Protein AF-H3BZV1-F1 (afdb_monomer_lite)

Secondary structure (DSSP, 8-state):
-HHHHTPPP-THHHHHHHHHHHHHHHHTS-S---SSHHHHHHHHHHHH-PPPS--

InterPro domains:
  IPR000719 Protein kinase domain [PS50011] (1-55)
  IPR011009 Protein kinase-like domain superfamily [SSF56112] (1-53)
  IPR050494 Serine/threonine and dual-specificity kinase [PTHR24058] (1-54)

Foldseek 3Di:
DCVLVVHDDDCVVVVVVVVQVVCCVVVVHGQADAPDSVSSVVSCCVVPNDDDPPD

Structure (mmCIF, N/CA/C/O backbone):
data_AF-H3BZV1-F1
#
_entry.id   AF-H3BZV1-F1
#
loop_
_atom_site.group_PDB
_atom_site.id
_atom_site.type_symbol
_atom_site.label_atom_id
_atom_site.label_alt_id
_atom_site.label_comp_id
_atom_site.label_asym_id
_atom_site.label_entity_id
_atom_site.label_seq_id
_atom_site.pdbx_PDB_ins_code
_atom_site.Cartn_x
_atom_site.Cartn_y
_atom_site.Cartn_z
_atom_site.occupancy
_atom_site.B_iso_or_equiv
_atom_site.auth_seq_id
_atom_site.auth_comp_id
_atom_site.auth_asym_id
_atom_site.auth_atom_id
_atom_site.pdbx_PDB_model_num
ATOM 1 N N . PRO A 1 1 ? -5.112 0.325 2.006 1.00 89.94 1 PRO A N 1
ATOM 2 C CA . PRO A 1 1 ? -5.306 1.810 2.031 1.00 89.94 1 PRO A CA 1
ATOM 3 C C . PRO A 1 1 ? -5.846 2.339 3.373 1.00 89.94 1 PRO A C 1
ATOM 5 O O . PRO A 1 1 ? -5.683 3.511 3.681 1.00 89.94 1 PRO A O 1
ATOM 8 N N . GLU A 1 2 ? -6.471 1.470 4.163 1.00 92.19 2 GLU A N 1
ATOM 9 C CA . GLU A 1 2 ? -7.066 1.675 5.484 1.00 92.19 2 GLU A CA 1
ATOM 10 C C . GLU A 1 2 ? -6.129 2.407 6.450 1.00 92.19 2 GLU A C 1
ATOM 12 O O . GLU A 1 2 ? -6.572 3.311 7.149 1.00 92.19 2 GLU A O 1
ATOM 17 N N . VAL A 1 3 ? -4.828 2.092 6.419 1.00 92.88 3 VAL A N 1
ATOM 18 C CA . VAL A 1 3 ? -3.797 2.771 7.223 1.00 92.88 3 VAL A CA 1
ATOM 19 C C . VAL A 1 3 ? -3.722 4.268 6.902 1.00 92.88 3 VAL A C 1
ATOM 21 O O . VAL A 1 3 ? -3.754 5.085 7.815 1.00 92.88 3 VAL A O 1
ATOM 24 N N . LEU A 1 4 ? -3.688 4.637 5.615 1.00 91.88 4 LEU A N 1
ATOM 25 C CA . LEU A 1 4 ? -3.640 6.038 5.163 1.00 91.88 4 LEU A CA 1
ATOM 26 C C . LEU A 1 4 ? -4.936 6.797 5.482 1.00 91.88 4 LEU A C 1
ATOM 28 O O . LEU A 1 4 ? -4.937 8.018 5.567 1.00 91.88 4 LEU A O 1
ATOM 32 N N . LEU A 1 5 ? -6.046 6.070 5.632 1.00 91.31 5 LEU A N 1
ATOM 33 C CA . LEU A 1 5 ? -7.367 6.622 5.928 1.00 91.31 5 LEU A CA 1
ATOM 34 C C . LEU A 1 5 ? -7.704 6.606 7.429 1.00 91.31 5 LEU A C 1
ATOM 36 O O . LEU A 1 5 ? -8.765 7.096 7.809 1.00 91.31 5 LEU A O 1
ATOM 40 N N . GLY A 1 6 ? -6.844 6.035 8.280 1.00 92.00 6 GLY A N 1
ATOM 41 C CA . GLY A 1 6 ? -7.108 5.878 9.714 1.00 92.00 6 GLY A CA 1
ATOM 42 C C . GLY A 1 6 ? -8.294 4.958 10.037 1.00 92.00 6 GLY A C 1
ATOM 43 O O . GLY A 1 6 ? -8.943 5.134 11.067 1.00 92.00 6 GLY A O 1
ATOM 44 N N . LEU A 1 7 ? -8.609 4.004 9.156 1.00 91.56 7 LEU A N 1
ATOM 45 C CA . LEU A 1 7 ? -9.709 3.052 9.338 1.00 91.56 7 LEU A CA 1
ATOM 46 C C . LEU A 1 7 ? -9.298 1.875 10.242 1.00 91.56 7 LEU A C 1
ATOM 48 O O . LEU A 1 7 ? -8.103 1.611 10.401 1.00 91.56 7 LEU A O 1
ATOM 52 N N . PRO A 1 8 ? -10.267 1.136 10.823 1.00 94.12 8 PRO A N 1
ATOM 53 C CA . PRO A 1 8 ? -9.974 -0.055 11.611 1.00 94.12 8 PRO A CA 1
ATOM 54 C C . PRO A 1 8 ? -9.122 -1.059 10.834 1.00 94.12 8 PRO A C 1
ATOM 56 O O . PRO A 1 8 ? -9.439 -1.428 9.702 1.00 94.12 8 PRO A O 1
ATOM 59 N N . LEU A 1 9 ? -8.037 -1.503 11.462 1.00 94.25 9 LEU A N 1
ATOM 60 C CA . LEU A 1 9 ? -7.117 -2.460 10.866 1.00 94.25 9 LEU A CA 1
ATOM 61 C C . LEU A 1 9 ? -7.595 -3.885 11.145 1.00 94.25 9 LEU A C 1
ATOM 63 O O . LEU A 1 9 ? -8.034 -4.205 12.249 1.00 94.25 9 LEU A O 1
ATOM 67 N N . THR A 1 10 ? -7.484 -4.731 10.130 1.00 95.50 10 THR A N 1
ATOM 68 C CA . THR A 1 10 ? -7.774 -6.169 10.181 1.00 95.50 10 THR A CA 1
ATOM 69 C C . THR A 1 10 ? -6.632 -6.921 9.505 1.00 95.50 10 THR A C 1
ATOM 71 O O . THR A 1 10 ? -5.745 -6.302 8.917 1.00 95.50 10 THR A O 1
ATOM 74 N N . GLU A 1 11 ? -6.672 -8.249 9.502 1.00 96.06 11 GLU A N 1
ATOM 75 C CA . GLU A 1 11 ? -5.711 -9.100 8.789 1.00 96.06 11 GLU A CA 1
ATOM 76 C C . GLU A 1 11 ? -5.683 -8.825 7.268 1.00 96.06 11 GLU A C 1
ATOM 78 O O . GLU A 1 11 ? -4.742 -9.203 6.570 1.00 96.06 11 GLU A O 1
ATOM 83 N N . ALA A 1 12 ? -6.673 -8.102 6.726 1.00 95.19 12 ALA A N 1
ATOM 84 C CA . ALA A 1 12 ? -6.680 -7.656 5.333 1.00 95.19 12 ALA A CA 1
ATOM 85 C C . ALA A 1 12 ? -5.477 -6.759 4.971 1.00 95.19 12 ALA A C 1
ATOM 87 O O . ALA A 1 12 ? -5.095 -6.701 3.798 1.00 95.19 12 ALA A O 1
ATOM 88 N N . ILE A 1 13 ? -4.840 -6.103 5.951 1.00 95.81 13 ILE A N 1
ATOM 89 C CA . ILE A 1 13 ? -3.635 -5.292 5.707 1.00 95.81 13 ILE A CA 1
ATOM 90 C C . ILE A 1 13 ? -2.452 -6.145 5.229 1.00 95.81 13 ILE A C 1
ATOM 92 O O . ILE A 1 13 ? -1.647 -5.688 4.411 1.00 95.81 13 ILE A O 1
ATOM 96 N N . ASP A 1 14 ? -2.366 -7.394 5.688 1.00 96.06 14 ASP A N 1
ATOM 97 C CA . ASP A 1 14 ? -1.298 -8.311 5.296 1.00 96.06 14 ASP A CA 1
ATOM 98 C C . ASP A 1 14 ? -1.491 -8.746 3.844 1.00 96.06 14 ASP A C 1
ATOM 100 O O . ASP A 1 14 ? -0.540 -8.770 3.063 1.00 96.06 14 ASP A O 1
ATOM 104 N N . MET A 1 15 ? -2.743 -8.983 3.440 1.00 97.38 15 MET A N 1
ATOM 105 C CA . MET A 1 15 ? -3.090 -9.292 2.051 1.00 97.38 15 MET A CA 1
ATOM 106 C C . MET A 1 15 ? -2.842 -8.103 1.116 1.00 97.38 15 MET A C 1
ATOM 108 O O . MET A 1 15 ? -2.351 -8.294 0.001 1.00 97.38 15 MET A O 1
ATOM 112 N N . TRP A 1 16 ? -3.105 -6.873 1.570 1.00 95.62 16 TRP A N 1
ATOM 113 C CA . TRP A 1 16 ? -2.739 -5.660 0.832 1.00 95.62 16 TRP A CA 1
ATOM 114 C C . TRP A 1 16 ? -1.221 -5.561 0.627 1.00 95.62 16 TRP A C 1
ATOM 116 O O . TRP A 1 16 ? -0.747 -5.322 -0.487 1.00 95.62 16 TRP A O 1
ATOM 126 N N . THR A 1 17 ? -0.450 -5.795 1.690 1.00 95.06 17 THR A N 1
ATOM 127 C CA . THR A 1 17 ? 1.018 -5.750 1.652 1.00 95.06 17 THR A CA 1
ATOM 128 C C . THR A 1 17 ? 1.581 -6.842 0.743 1.00 95.06 17 THR A C 1
ATOM 130 O O . THR A 1 17 ? 2.440 -6.560 -0.094 1.00 95.06 17 THR A O 1
ATOM 133 N N . LEU A 1 18 ? 1.044 -8.062 0.825 1.00 97.50 18 LEU A N 1
ATOM 134 C CA . LEU A 1 18 ? 1.391 -9.168 -0.066 1.00 97.50 18 LEU A CA 1
ATOM 135 C C . LEU A 1 18 ? 1.139 -8.803 -1.535 1.00 97.50 18 LEU A C 1
ATOM 137 O O . LEU A 1 18 ? 2.017 -9.012 -2.372 1.00 97.50 18 LEU A O 1
ATOM 141 N N . GLY A 1 19 ? -0.016 -8.211 -1.850 1.00 96.88 19 GLY A N 1
ATOM 142 C CA . GLY A 1 19 ? -0.335 -7.736 -3.199 1.00 96.88 19 GLY A CA 1
ATOM 143 C C . GLY A 1 19 ? 0.660 -6.689 -3.710 1.00 96.88 19 GLY A C 1
ATOM 144 O O . GLY A 1 19 ? 1.138 -6.792 -4.841 1.00 96.88 19 GLY A O 1
ATOM 145 N N . CYS A 1 20 ? 1.045 -5.730 -2.860 1.00 95.69 20 CYS A N 1
ATOM 146 C CA . CYS A 1 20 ? 2.064 -4.730 -3.189 1.00 95.69 20 CYS A CA 1
ATOM 147 C C . CYS A 1 20 ? 3.425 -5.366 -3.499 1.00 95.69 20 CYS A C 1
ATOM 149 O O . CYS A 1 20 ? 4.071 -4.988 -4.480 1.00 95.69 20 CYS A O 1
ATOM 151 N N . VAL A 1 21 ? 3.854 -6.343 -2.693 1.00 97.31 21 VAL A N 1
ATOM 152 C CA . VAL A 1 21 ? 5.118 -7.068 -2.894 1.00 97.31 21 VAL A CA 1
ATOM 153 C C . VAL A 1 21 ? 5.082 -7.863 -4.196 1.00 97.31 21 VAL A C 1
ATOM 155 O O . VAL A 1 21 ? 5.984 -7.720 -5.020 1.00 97.31 21 VAL A O 1
ATOM 158 N N . VAL A 1 22 ? 4.031 -8.656 -4.421 1.00 98.12 22 VAL A N 1
ATOM 159 C CA . VAL A 1 22 ? 3.883 -9.470 -5.638 1.00 98.12 22 VAL A CA 1
ATOM 160 C C . VAL A 1 22 ? 3.851 -8.589 -6.888 1.00 98.12 22 VAL A C 1
ATOM 162 O O . VAL A 1 22 ? 4.579 -8.863 -7.842 1.00 98.12 22 VAL A O 1
ATOM 165 N N . GLY A 1 23 ? 3.073 -7.502 -6.879 1.00 97.25 23 GLY A N 1
ATOM 166 C CA . GLY A 1 23 ? 3.016 -6.559 -7.997 1.00 97.25 23 GLY A CA 1
ATOM 167 C C . GLY A 1 23 ? 4.361 -5.881 -8.260 1.00 97.25 23 GLY A C 1
ATOM 168 O O . GLY A 1 23 ? 4.784 -5.779 -9.409 1.00 97.25 23 GLY A O 1
ATOM 169 N N . THR A 1 24 ? 5.080 -5.504 -7.202 1.00 97.44 24 THR A N 1
ATOM 170 C CA . THR A 1 24 ? 6.418 -4.903 -7.315 1.00 97.44 24 THR A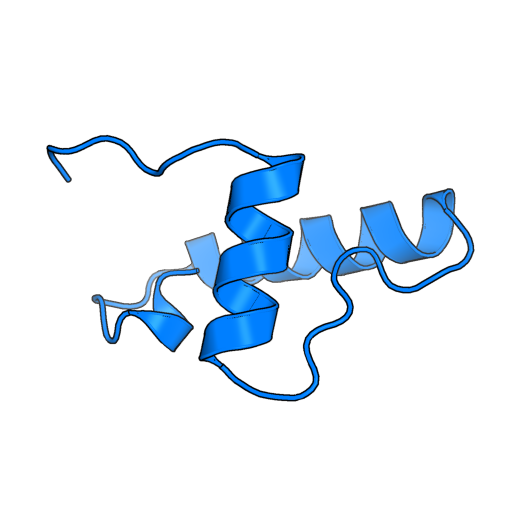 CA 1
ATOM 171 C C . THR A 1 24 ? 7.430 -5.874 -7.926 1.00 97.44 24 THR A C 1
ATOM 173 O O . THR A 1 24 ? 8.208 -5.499 -8.802 1.00 97.44 24 THR A O 1
ATOM 176 N N . LEU A 1 25 ? 7.404 -7.145 -7.511 1.00 97.88 25 LEU A N 1
ATOM 177 C CA . LEU A 1 25 ? 8.264 -8.187 -8.080 1.00 97.88 25 LEU A CA 1
ATOM 178 C C . LEU A 1 25 ? 7.948 -8.446 -9.556 1.00 97.88 25 LEU A C 1
ATOM 180 O O . LEU A 1 25 ? 8.869 -8.597 -10.358 1.00 97.88 25 LEU A O 1
ATOM 184 N N . PHE A 1 26 ? 6.663 -8.468 -9.916 1.00 97.31 26 PHE A N 1
ATOM 185 C CA . PHE A 1 26 ? 6.217 -8.675 -11.292 1.00 97.31 26 PHE A CA 1
ATOM 186 C C . PHE A 1 26 ? 6.632 -7.523 -12.218 1.00 97.31 26 PHE A C 1
ATOM 188 O O . PHE A 1 26 ? 7.167 -7.762 -13.298 1.00 97.31 26 PHE A O 1
ATOM 195 N N . LEU A 1 27 ? 6.433 -6.276 -11.782 1.00 95.88 27 LEU A N 1
ATOM 196 C CA . LEU A 1 27 ? 6.782 -5.076 -12.550 1.00 95.88 27 LEU A CA 1
ATOM 197 C C . LEU A 1 27 ? 8.286 -4.762 -12.525 1.00 95.88 27 LEU A C 1
ATOM 199 O O . LEU A 1 27 ? 8.767 -4.005 -13.364 1.00 95.88 27 LEU A O 1
ATOM 203 N N . ARG A 1 28 ? 9.031 -5.352 -11.577 1.00 96.06 28 ARG A N 1
ATOM 204 C CA . ARG A 1 28 ? 10.434 -5.026 -11.255 1.00 96.06 28 ARG A CA 1
ATOM 205 C C . ARG A 1 28 ? 10.638 -3.561 -10.848 1.00 96.06 28 ARG A C 1
ATOM 207 O O . ARG A 1 28 ? 11.739 -3.026 -10.959 1.00 96.06 28 ARG A O 1
ATOM 214 N N . GLU A 1 29 ? 9.580 -2.936 -10.352 1.00 94.94 29 GLU A N 1
ATOM 215 C CA . GLU A 1 29 ? 9.508 -1.546 -9.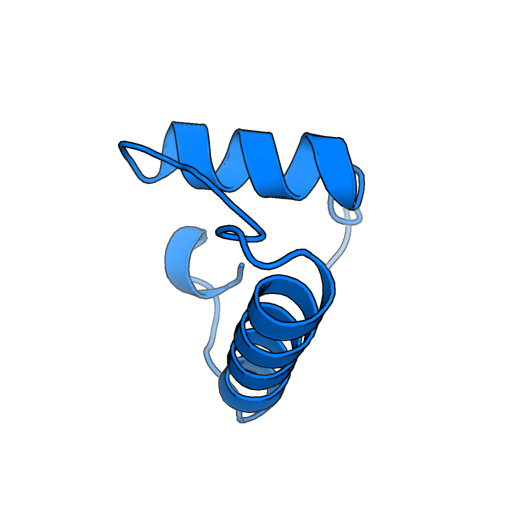92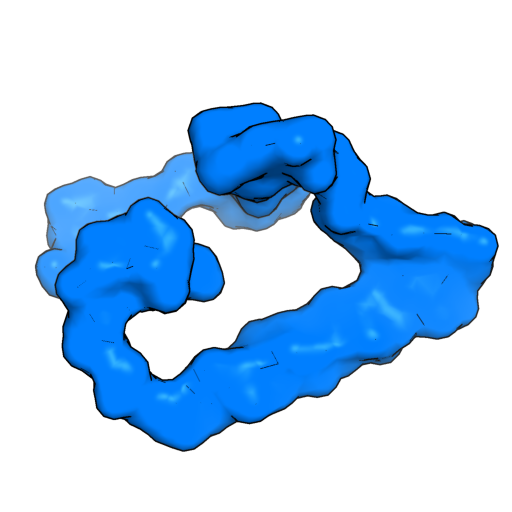2 1.00 94.94 29 GLU A CA 1
ATOM 216 C C . GLU A 1 29 ? 8.417 -1.409 -8.852 1.00 94.94 29 GLU A C 1
ATOM 218 O O . GLU A 1 29 ? 7.493 -2.216 -8.809 1.00 94.94 29 GLU A O 1
ATOM 223 N N . TRP A 1 30 ? 8.509 -0.398 -7.983 1.00 94.12 30 TRP A N 1
ATOM 224 C CA . TRP A 1 30 ? 7.493 -0.103 -6.970 1.00 94.12 30 TRP A CA 1
ATOM 225 C C . TRP A 1 30 ? 6.090 0.035 -7.572 1.00 94.12 30 TRP A C 1
ATOM 227 O O . TRP A 1 30 ? 5.850 0.933 -8.378 1.00 94.12 30 TRP A O 1
ATOM 237 N N . LEU A 1 31 ? 5.156 -0.813 -7.119 1.00 93.69 31 LEU A N 1
ATOM 238 C CA . LEU A 1 31 ? 3.759 -0.805 -7.578 1.00 93.69 31 LEU A CA 1
ATOM 239 C C . LEU A 1 31 ? 3.062 0.543 -7.324 1.00 93.69 31 LEU A C 1
ATOM 241 O O . LEU A 1 31 ? 2.277 1.006 -8.146 1.00 93.69 31 LEU A O 1
ATOM 245 N N . PHE A 1 32 ? 3.371 1.179 -6.193 1.00 93.88 32 PHE A N 1
ATOM 246 C CA . PHE A 1 32 ? 2.890 2.510 -5.834 1.00 93.88 32 PHE A CA 1
ATOM 247 C C . PHE A 1 32 ? 4.083 3.380 -5.426 1.00 93.88 32 PHE A C 1
ATOM 249 O O . PHE A 1 32 ? 4.813 3.030 -4.499 1.00 93.88 32 PHE A O 1
ATOM 256 N N . ARG A 1 33 ? 4.279 4.519 -6.099 1.00 91.31 33 ARG A N 1
ATOM 257 C CA . ARG A 1 33 ? 5.335 5.499 -5.793 1.00 91.31 33 ARG A CA 1
ATOM 258 C C . ARG A 1 33 ? 4.710 6.794 -5.274 1.00 91.31 33 ARG A C 1
ATOM 260 O O . ARG A 1 33 ? 4.403 7.682 -6.058 1.00 91.31 33 ARG A O 1
ATOM 267 N N . GLY A 1 34 ? 4.520 6.894 -3.962 1.00 91.19 34 GLY A N 1
ATOM 268 C CA . GLY A 1 34 ? 4.093 8.131 -3.305 1.00 91.19 34 GLY A CA 1
ATOM 269 C C . GLY A 1 34 ? 5.225 8.733 -2.479 1.00 91.19 34 GLY A C 1
ATOM 270 O O . GLY A 1 34 ? 5.862 8.013 -1.715 1.00 91.19 34 GLY A O 1
ATOM 271 N N . GLU A 1 35 ? 5.468 10.037 -2.612 1.00 92.56 35 GLU A N 1
ATOM 272 C CA . GLU A 1 35 ? 6.454 10.768 -1.791 1.00 92.56 35 GLU A CA 1
ATOM 273 C C . GLU A 1 35 ? 5.892 11.167 -0.416 1.00 92.56 35 GLU A C 1
ATOM 275 O O . GLU A 1 35 ? 6.635 11.416 0.530 1.00 92.56 35 GLU A O 1
ATOM 280 N N . ASN A 1 36 ? 4.565 11.214 -0.300 1.00 94.06 36 ASN A N 1
ATOM 281 C CA . ASN A 1 36 ? 3.815 11.465 0.926 1.00 94.06 36 ASN A CA 1
ATOM 282 C C . ASN A 1 36 ? 2.475 10.705 0.880 1.00 94.06 36 ASN A C 1
ATOM 284 O O . ASN A 1 36 ? 2.130 10.084 -0.129 1.00 94.06 36 ASN A O 1
ATOM 288 N N . GLU A 1 37 ? 1.704 10.765 1.965 1.00 94.56 37 GLU A N 1
ATOM 289 C CA . GLU A 1 37 ? 0.430 10.046 2.110 1.00 94.56 37 GLU A CA 1
ATOM 290 C C . GLU A 1 37 ? -0.600 10.415 1.029 1.00 94.56 37 GLU A C 1
ATOM 292 O O . GLU A 1 37 ? -1.278 9.537 0.491 1.00 94.56 37 GLU A O 1
ATOM 297 N N . ASN A 1 38 ? -0.683 11.698 0.653 1.00 93.69 38 ASN A N 1
ATOM 298 C CA . ASN A 1 38 ? -1.611 12.161 -0.381 1.00 93.69 38 ASN A CA 1
ATOM 299 C C . ASN A 1 38 ? -1.223 11.630 -1.762 1.00 93.69 38 ASN A C 1
ATOM 301 O O . ASN A 1 38 ? -2.086 11.180 -2.517 1.00 93.69 38 ASN A O 1
ATOM 305 N N . ASP A 1 39 ? 0.066 11.663 -2.096 1.00 95.50 39 ASP A N 1
ATOM 306 C CA . ASP A 1 39 ? 0.551 11.146 -3.375 1.00 95.50 39 ASP A CA 1
ATOM 307 C C . ASP A 1 39 ? 0.435 9.623 -3.443 1.00 95.50 39 ASP A C 1
ATOM 309 O O . ASP A 1 39 ? 0.021 9.088 -4.470 1.00 95.50 39 ASP A O 1
ATOM 313 N N . MET A 1 40 ? 0.665 8.921 -2.331 1.00 95.06 40 MET A N 1
ATOM 314 C CA . MET A 1 40 ? 0.405 7.485 -2.247 1.00 95.06 40 MET A CA 1
ATOM 315 C C . MET A 1 40 ? -1.077 7.170 -2.500 1.00 95.06 40 MET A C 1
ATOM 317 O O . MET A 1 40 ? -1.383 6.296 -3.315 1.00 95.06 40 MET A O 1
ATOM 321 N N . MET A 1 41 ? -2.002 7.912 -1.879 1.00 95.12 41 MET A N 1
ATOM 322 C CA . MET A 1 41 ? -3.438 7.755 -2.141 1.00 95.12 41 MET A CA 1
ATOM 323 C C . MET A 1 41 ? -3.805 8.057 -3.597 1.00 95.12 41 MET A C 1
ATOM 325 O O . MET A 1 41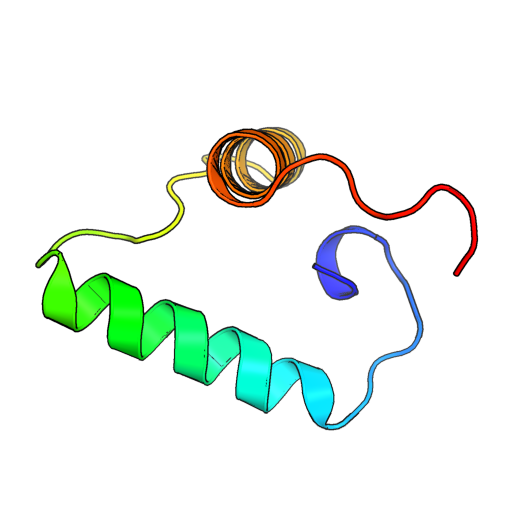 ? -4.610 7.333 -4.184 1.00 95.12 41 MET A O 1
ATOM 329 N N . ARG A 1 42 ? -3.194 9.075 -4.217 1.00 95.00 42 ARG A N 1
ATOM 330 C C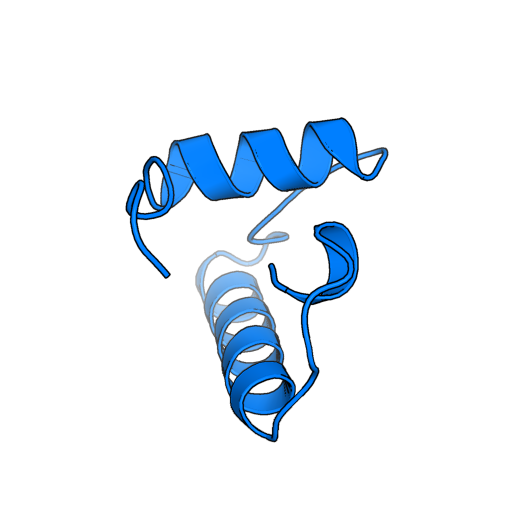A . ARG A 1 42 ? -3.390 9.370 -5.646 1.00 95.00 42 ARG A CA 1
ATOM 331 C C . ARG A 1 42 ? -2.937 8.212 -6.529 1.00 95.00 42 ARG A C 1
ATOM 333 O O . ARG A 1 42 ? -3.698 7.825 -7.411 1.00 95.00 42 ARG A O 1
ATOM 340 N N . CYS A 1 43 ? -1.760 7.636 -6.283 1.00 95.44 43 CYS A N 1
ATOM 341 C CA . CYS A 1 43 ? -1.275 6.477 -7.036 1.00 95.44 43 CYS A CA 1
ATOM 342 C C . CYS A 1 43 ? -2.224 5.280 -6.914 1.00 95.44 43 CYS A C 1
ATOM 344 O O . CYS A 1 43 ? -2.543 4.641 -7.916 1.00 95.44 43 CYS A O 1
ATOM 346 N N . ILE A 1 44 ? -2.714 5.002 -5.701 1.00 95.75 44 ILE A N 1
ATOM 347 C CA . ILE A 1 44 ? -3.674 3.918 -5.456 1.00 95.75 44 ILE A CA 1
ATOM 348 C C . ILE A 1 44 ? -4.953 4.141 -6.269 1.00 95.75 44 ILE A C 1
ATOM 350 O O . ILE A 1 44 ? -5.391 3.237 -6.976 1.00 95.75 44 ILE A O 1
ATOM 354 N N . VAL A 1 45 ? -5.522 5.348 -6.222 1.00 95.81 45 VAL A N 1
ATOM 355 C CA . VAL A 1 45 ? -6.766 5.679 -6.935 1.00 95.81 45 VAL A CA 1
ATOM 356 C C . VAL A 1 45 ? -6.583 5.693 -8.453 1.00 95.81 45 VAL A C 1
ATOM 358 O O . VAL A 1 45 ? -7.488 5.293 -9.181 1.00 95.81 45 VAL A O 1
ATOM 361 N N . GLN A 1 46 ? -5.428 6.132 -8.953 1.00 95.50 46 GLN A N 1
ATOM 362 C CA . GLN A 1 46 ? -5.124 6.104 -10.386 1.00 95.50 46 GLN A CA 1
ATOM 363 C C . GLN A 1 46 ? -5.072 4.677 -10.935 1.00 95.50 46 GLN A C 1
ATOM 365 O O . GLN A 1 46 ? -5.523 4.447 -12.054 1.00 95.50 46 GLN A O 1
ATOM 370 N N . LEU A 1 47 ? -4.539 3.731 -10.156 1.00 94.00 47 LEU A N 1
ATOM 371 C CA . LEU A 1 47 ? -4.390 2.342 -10.586 1.00 94.00 47 LEU A CA 1
ATOM 372 C C . LEU A 1 47 ? -5.649 1.499 -10.337 1.00 94.00 47 LEU A C 1
ATOM 374 O O . LEU A 1 47 ? -6.028 0.704 -11.192 1.00 94.00 47 LEU A O 1
ATOM 378 N N . LEU A 1 48 ? -6.280 1.646 -9.168 1.00 95.12 48 LEU A N 1
ATOM 379 C CA . LEU A 1 48 ? -7.376 0.781 -8.705 1.00 95.12 48 LEU A CA 1
ATOM 380 C C . LEU A 1 48 ? -8.762 1.440 -8.779 1.00 95.12 48 LEU A C 1
ATOM 382 O O . LEU A 1 48 ? -9.771 0.773 -8.559 1.00 95.12 48 LEU A O 1
ATOM 386 N N . GLY A 1 49 ? -8.825 2.733 -9.100 1.00 95.00 49 GLY A N 1
ATOM 387 C CA . GLY A 1 49 ? -10.055 3.517 -9.094 1.00 95.00 49 GLY A CA 1
ATOM 388 C C . GLY A 1 49 ? -10.394 4.112 -7.725 1.00 95.00 49 GLY A C 1
ATOM 389 O O . GLY A 1 49 ? -9.697 3.926 -6.728 1.00 95.00 49 GLY A O 1
ATOM 390 N N . GLN A 1 50 ? -11.483 4.883 -7.684 1.00 92.25 50 GLN A N 1
ATOM 391 C CA . GLN A 1 50 ? -11.985 5.469 -6.440 1.00 92.25 50 GLN A CA 1
ATOM 392 C C . GLN A 1 50 ? -12.512 4.366 -5.511 1.00 92.25 50 GLN A C 1
ATOM 394 O O . GLN A 1 50 ? -13.244 3.490 -5.986 1.00 92.25 50 GLN A O 1
ATOM 399 N N . PRO A 1 51 ? -12.213 4.416 -4.200 1.00 87.69 51 PRO A N 1
ATOM 400 C CA . PRO A 1 51 ? -12.865 3.533 -3.249 1.00 87.69 51 PRO A CA 1
ATOM 401 C C . PRO A 1 51 ? -14.388 3.755 -3.287 1.00 87.69 51 PRO A C 1
ATOM 403 O O . PRO A 1 51 ? -14.853 4.868 -3.572 1.00 87.69 51 PRO A O 1
ATOM 406 N N . PRO A 1 52 ? -15.192 2.713 -3.024 1.00 86.62 52 PRO A N 1
ATOM 407 C CA . PRO A 1 52 ? -16.639 2.844 -2.989 1.00 86.62 52 PRO A CA 1
ATOM 408 C C . PRO A 1 52 ? -17.052 3.908 -1.968 1.00 86.62 52 PRO A C 1
ATOM 410 O O . PRO A 1 52 ? -16.503 3.997 -0.875 1.00 86.62 52 PRO A O 1
ATOM 413 N N . LYS A 1 53 ? -18.054 4.721 -2.321 1.00 77.56 53 LYS 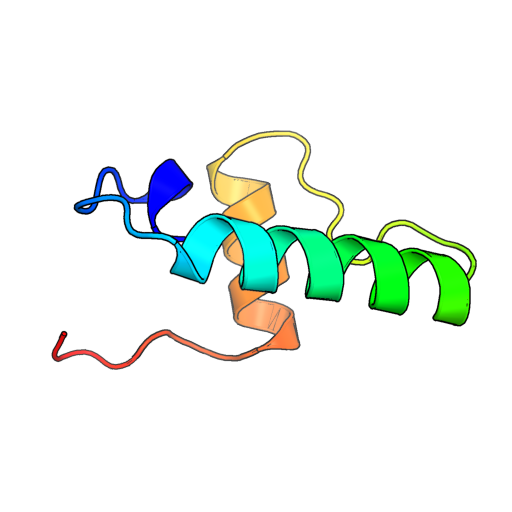A N 1
ATOM 414 C CA . LYS A 1 53 ? -18.562 5.813 -1.468 1.00 77.56 53 LYS A CA 1
ATOM 415 C C . LYS A 1 53 ? -19.207 5.314 -0.166 1.00 77.56 53 LYS A C 1
ATOM 417 O O . LYS A 1 53 ? -19.672 6.137 0.619 1.00 77.56 53 LYS A O 1
ATOM 422 N N . HIS A 1 54 ? -19.389 4.003 -0.016 1.00 64.19 54 HIS A N 1
ATOM 423 C CA . HIS A 1 54 ? -20.091 3.364 1.091 1.00 64.19 54 HIS A CA 1
ATOM 424 C C . HIS A 1 54 ? -19.233 2.170 1.517 1.00 64.19 54 HIS A C 1
ATOM 426 O O . HIS A 1 54 ? -19.194 1.154 0.821 1.00 64.19 54 HIS A O 1
ATOM 432 N N . VAL A 1 55 ? -18.517 2.345 2.620 1.00 52.94 55 VAL A N 1
ATOM 433 C CA . VAL A 1 55 ? -17.820 1.312 3.394 1.00 52.94 55 VAL A CA 1
ATOM 434 C C . VAL A 1 55 ? -18.042 1.634 4.858 1.00 52.94 55 VAL A C 1
ATOM 436 O O . VAL A 1 55 ? -18.021 2.845 5.180 1.00 52.94 55 VAL A O 1
#

pLDDT: mean 92.85, std 7.49, range [52.94, 98.12]

Organism: Tetraodon nigroviridis (NCBI:txid99883)

Sequence (55 aa):
PEVLLGLPLTEAIDMWTLGCVVGTLFLREWLFRGENENDMMRCIVQLLGQPPKHV

Radius of gyration: 11.63 Å; chains: 1; bounding box: 30×22×24 Å